Protein AF-A0ABD3VD30-F1 (afdb_monomer_lite)

Radius of gyration: 15.59 Å; chains: 1; bounding box: 48×24×44 Å

Sequence (113 aa):
MYYEAFEANGDSIFAIALKYAATKYAVHLLVRACVKWLDDLVTVENVCDIFQQAQALDETDLSSKCLDFITQNGRLVLQQLSFENLSSYCVELIIKQNELCAKEEEVYEAVKG

Structure (mmCIF, N/CA/C/O backbone):
data_AF-A0ABD3VD30-F1
#
_entry.id   AF-A0ABD3VD30-F1
#
loop_
_atom_site.group_PDB
_atom_site.id
_atom_site.type_symbol
_atom_site.label_atom_id
_atom_site.label_alt_id
_atom_site.label_comp_id
_atom_site.label_asym_id
_atom_site.label_entity_id
_atom_site.label_seq_id
_atom_site.pdbx_PDB_ins_code
_atom_site.Cartn_x
_atom_site.Cartn_y
_atom_site.Cartn_z
_atom_site.occupancy
_atom_site.B_iso_or_equiv
_atom_site.auth_seq_id
_atom_site.auth_comp_id
_atom_site.auth_asym_id
_atom_site.auth_atom_id
_atom_site.pdbx_PDB_model_num
ATOM 1 N N . MET A 1 1 ? 32.378 -1.785 -17.144 1.00 35.84 1 MET A N 1
ATOM 2 C CA . MET A 1 1 ? 32.665 -1.510 -15.718 1.00 35.84 1 MET A CA 1
ATOM 3 C C . MET A 1 1 ? 31.838 -2.498 -14.917 1.00 35.84 1 MET A C 1
ATOM 5 O O . MET A 1 1 ? 30.787 -2.885 -15.415 1.00 35.84 1 MET A O 1
ATOM 9 N N . TYR A 1 2 ? 32.359 -3.008 -13.802 1.00 38.03 2 TYR A N 1
ATOM 10 C CA . TYR A 1 2 ? 31.701 -4.079 -13.046 1.00 38.03 2 TYR A CA 1
ATOM 11 C C . TYR A 1 2 ? 30.368 -3.594 -12.465 1.00 38.03 2 TYR A C 1
ATOM 13 O O . TYR A 1 2 ? 30.296 -2.481 -11.956 1.00 38.03 2 TYR A O 1
ATOM 21 N N . TYR A 1 3 ? 29.340 -4.438 -12.535 1.00 51.59 3 TYR A N 1
ATOM 22 C CA . TYR A 1 3 ? 28.143 -4.271 -11.717 1.00 51.59 3 TYR A CA 1
ATOM 23 C C . TYR A 1 3 ? 28.515 -4.704 -10.299 1.00 51.59 3 TYR A C 1
ATOM 25 O O . TYR A 1 3 ? 28.842 -5.874 -10.090 1.00 51.59 3 TYR A O 1
ATOM 33 N N . GLU A 1 4 ? 28.537 -3.766 -9.356 1.00 49.31 4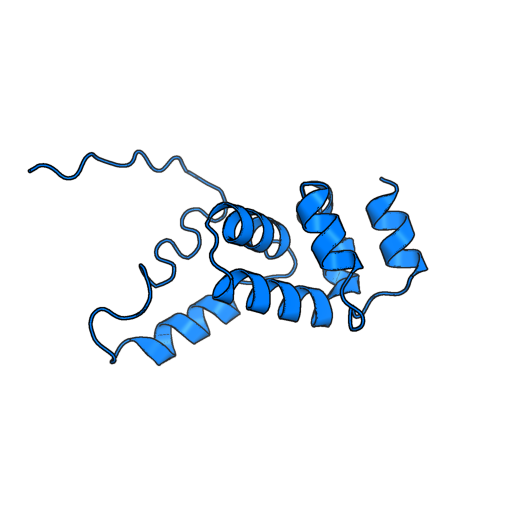 GLU A N 1
ATOM 34 C CA . GLU A 1 4 ? 28.765 -4.091 -7.948 1.00 49.31 4 GLU A CA 1
ATOM 35 C C . GLU A 1 4 ? 27.625 -4.976 -7.435 1.00 49.31 4 GLU A C 1
ATOM 37 O O . GLU A 1 4 ? 26.448 -4.741 -7.719 1.00 49.31 4 GLU A O 1
ATOM 42 N N . ALA A 1 5 ? 27.997 -6.051 -6.740 1.00 46.31 5 ALA A N 1
ATOM 43 C CA . ALA A 1 5 ? 27.051 -7.040 -6.256 1.00 46.31 5 ALA A CA 1
ATOM 44 C C . ALA A 1 5 ? 26.222 -6.434 -5.121 1.00 46.31 5 ALA A C 1
ATOM 46 O O . ALA A 1 5 ? 26.738 -6.169 -4.038 1.00 46.31 5 ALA A O 1
ATOM 47 N N . PHE A 1 6 ? 24.933 -6.225 -5.374 1.00 46.75 6 PHE A N 1
ATOM 48 C CA . PHE A 1 6 ? 23.989 -5.822 -4.343 1.00 46.75 6 PHE A CA 1
ATOM 49 C C . PHE A 1 6 ? 23.750 -7.020 -3.413 1.00 46.75 6 PHE A C 1
ATOM 51 O O . PHE A 1 6 ? 23.102 -7.992 -3.810 1.00 46.75 6 PHE A O 1
ATOM 58 N N . GLU A 1 7 ? 24.314 -6.980 -2.203 1.00 40.06 7 GLU A N 1
ATOM 59 C CA . GLU A 1 7 ? 24.129 -8.017 -1.182 1.00 40.06 7 GLU A CA 1
ATOM 60 C C . GLU A 1 7 ? 22.679 -8.000 -0.676 1.00 40.06 7 GLU A C 1
ATOM 62 O O . GLU A 1 7 ? 22.317 -7.309 0.275 1.00 40.06 7 GLU A O 1
ATOM 67 N N . ALA A 1 8 ? 21.821 -8.754 -1.362 1.00 47.00 8 ALA A N 1
ATOM 68 C CA . ALA A 1 8 ? 20.419 -8.898 -1.012 1.00 47.00 8 ALA A CA 1
ATOM 69 C C . ALA A 1 8 ? 20.284 -9.760 0.258 1.00 47.00 8 ALA A C 1
ATOM 71 O O . ALA A 1 8 ? 20.584 -10.956 0.251 1.00 47.00 8 ALA A O 1
ATOM 72 N N . ASN A 1 9 ? 19.824 -9.151 1.351 1.00 42.59 9 ASN A N 1
ATOM 73 C CA . ASN A 1 9 ? 19.783 -9.779 2.670 1.00 42.59 9 ASN A CA 1
ATOM 74 C C . ASN A 1 9 ? 18.432 -10.464 2.983 1.00 42.59 9 ASN A C 1
ATOM 76 O O . ASN A 1 9 ? 17.576 -9.867 3.624 1.00 42.59 9 ASN A O 1
ATOM 80 N N . GLY A 1 10 ? 18.268 -11.718 2.545 1.00 51.66 10 GLY A N 1
ATOM 81 C CA . GLY A 1 10 ? 17.290 -12.703 3.054 1.00 51.66 10 GLY A CA 1
ATOM 82 C C . GLY A 1 10 ? 15.782 -12.463 2.849 1.00 51.66 10 GLY A C 1
ATOM 83 O O . GLY A 1 10 ? 15.154 -13.211 2.109 1.00 51.66 10 GLY A O 1
ATOM 84 N N . ASP A 1 11 ? 15.213 -11.488 3.561 1.00 54.59 11 ASP A N 1
ATOM 85 C CA . ASP A 1 11 ? 13.780 -11.164 3.697 1.00 54.59 11 ASP A CA 1
ATOM 86 C C . ASP A 1 11 ? 13.679 -9.675 4.112 1.00 54.59 11 ASP A C 1
ATOM 88 O O . ASP A 1 11 ? 14.524 -9.191 4.858 1.00 54.59 11 ASP A O 1
ATOM 92 N N . SER A 1 12 ? 12.760 -8.835 3.626 1.00 56.00 12 SER A N 1
ATOM 93 C CA . SER A 1 12 ? 11.304 -9.025 3.564 1.00 56.00 12 SER A CA 1
ATOM 94 C C . SER A 1 12 ? 10.694 -8.278 2.372 1.00 56.00 12 SER A C 1
ATOM 96 O O . SER A 1 12 ? 11.164 -7.199 2.016 1.00 56.00 12 SER A O 1
ATOM 98 N N . ILE A 1 13 ? 9.645 -8.838 1.748 1.00 48.28 13 ILE A N 1
ATOM 99 C CA . ILE A 1 13 ? 9.222 -8.475 0.376 1.00 48.28 13 ILE A CA 1
ATOM 100 C C . ILE A 1 13 ? 10.459 -8.497 -0.537 1.00 48.28 13 ILE A C 1
ATOM 102 O O . ILE A 1 13 ? 10.856 -7.466 -1.070 1.00 48.28 13 ILE A O 1
ATOM 106 N N . PHE A 1 14 ? 11.135 -9.651 -0.610 1.00 51.16 14 PHE A N 1
ATOM 107 C CA . PHE A 1 14 ? 12.606 -9.769 -0.687 1.00 51.16 14 P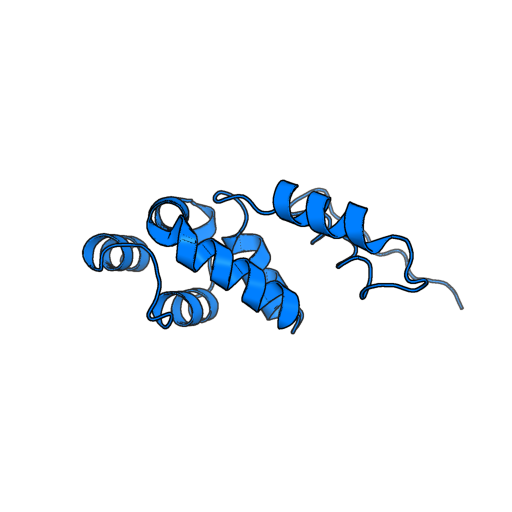HE A CA 1
ATOM 108 C C . PHE A 1 14 ? 13.299 -9.400 -2.028 1.00 51.16 14 PHE A C 1
ATOM 110 O O . PHE A 1 14 ? 14.187 -10.051 -2.575 1.00 51.16 14 PHE A O 1
ATOM 117 N N . ALA A 1 15 ? 12.755 -8.388 -2.660 1.00 47.97 15 ALA A N 1
ATOM 118 C CA . ALA A 1 15 ? 12.410 -8.390 -4.055 1.00 47.97 15 ALA A CA 1
ATOM 119 C C . ALA A 1 15 ? 11.085 -7.629 -4.103 1.00 47.97 15 ALA A C 1
ATOM 121 O O . ALA A 1 15 ? 10.025 -8.254 -4.156 1.00 47.97 15 ALA A O 1
ATOM 122 N N . ILE A 1 16 ? 11.110 -6.294 -4.074 1.00 50.41 16 ILE A N 1
ATOM 123 C CA . ILE A 1 16 ? 9.872 -5.494 -4.081 1.00 50.41 16 ILE A CA 1
ATOM 124 C C . ILE A 1 16 ? 9.332 -5.517 -5.510 1.00 50.41 16 ILE A C 1
ATOM 126 O O . ILE A 1 16 ? 9.779 -4.803 -6.407 1.00 50.41 16 ILE A O 1
ATOM 130 N N . ALA A 1 17 ? 8.596 -6.602 -5.749 1.00 49.66 17 ALA A N 1
ATOM 131 C CA . ALA A 1 17 ? 8.595 -7.439 -6.952 1.00 49.66 17 ALA A CA 1
ATOM 132 C C . ALA A 1 17 ? 9.978 -7.841 -7.565 1.00 49.66 17 ALA A C 1
ATOM 134 O O . ALA A 1 17 ? 10.002 -8.761 -8.386 1.00 49.66 17 ALA A O 1
ATOM 135 N N . LEU A 1 18 ? 11.099 -7.237 -7.134 1.00 48.44 18 LEU A N 1
ATOM 136 C CA . LEU A 1 18 ? 12.547 -7.397 -7.418 1.00 48.44 18 LEU A CA 1
ATOM 137 C C . LEU A 1 18 ? 13.274 -6.153 -7.979 1.00 48.44 18 LEU A C 1
ATOM 139 O O . LEU A 1 18 ? 14.072 -5.575 -7.259 1.00 48.44 18 LEU A O 1
ATOM 143 N N . LYS A 1 19 ? 13.140 -5.675 -9.216 1.00 44.16 19 LYS A N 1
ATOM 144 C CA . LYS A 1 19 ? 12.184 -5.970 -10.284 1.00 44.16 19 LYS A CA 1
ATOM 145 C C . LYS A 1 19 ? 10.755 -5.446 -10.031 1.00 44.16 19 LYS A C 1
ATOM 147 O O . LYS A 1 19 ? 9.818 -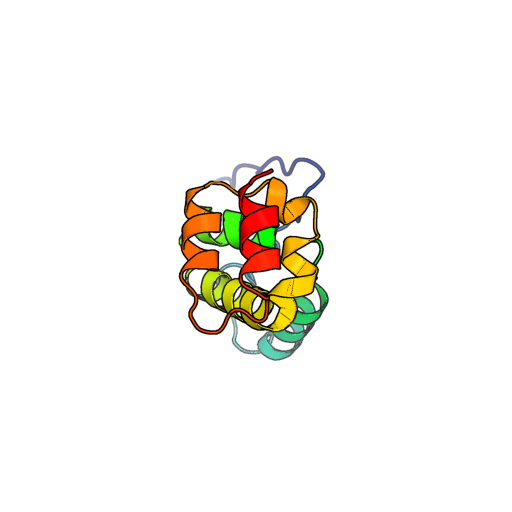6.241 -10.063 1.00 44.16 19 LYS A O 1
ATOM 152 N N . TYR A 1 20 ? 10.547 -4.118 -10.006 1.00 44.78 20 TYR A N 1
ATOM 153 C CA . TYR A 1 20 ? 9.246 -3.506 -10.379 1.00 44.78 20 TYR A CA 1
ATOM 154 C C . TYR A 1 20 ? 8.929 -3.766 -11.876 1.00 44.78 20 TYR A C 1
ATOM 156 O O . TYR A 1 20 ? 9.051 -2.906 -12.745 1.00 44.78 20 TYR A O 1
ATOM 164 N N . ALA A 1 21 ? 8.776 -5.048 -12.220 1.00 46.28 21 ALA A N 1
ATOM 165 C CA . ALA A 1 21 ? 9.168 -5.636 -13.509 1.00 46.28 21 ALA A CA 1
ATOM 166 C C . ALA A 1 21 ? 10.616 -5.310 -13.986 1.00 46.28 21 ALA A C 1
ATOM 168 O O . ALA A 1 21 ? 10.978 -5.698 -15.091 1.00 46.28 21 ALA A O 1
ATOM 169 N N . ALA A 1 22 ? 11.438 -4.681 -13.131 1.00 45.69 22 ALA A N 1
ATOM 170 C CA . ALA A 1 22 ? 12.704 -4.002 -13.427 1.00 45.69 22 ALA A CA 1
ATOM 171 C C . ALA A 1 22 ? 12.449 -2.839 -14.387 1.00 45.69 22 ALA A C 1
ATOM 173 O O . ALA A 1 22 ? 12.716 -2.935 -15.581 1.00 45.69 22 ALA A O 1
ATOM 174 N N . THR A 1 23 ? 11.833 -1.785 -13.840 1.00 53.28 23 THR A N 1
ATOM 175 C CA . THR A 1 23 ? 11.464 -0.558 -14.561 1.00 53.28 23 THR A CA 1
ATOM 176 C C . THR A 1 23 ? 10.733 -0.879 -15.868 1.00 53.28 23 THR A C 1
ATOM 178 O O . THR A 1 23 ? 11.107 -0.422 -16.942 1.00 53.28 23 THR A O 1
ATOM 181 N N . LYS A 1 24 ? 9.692 -1.724 -15.748 1.00 51.03 24 LYS A N 1
ATOM 182 C CA . LYS A 1 24 ? 8.637 -1.962 -16.751 1.00 51.03 24 LYS A CA 1
ATOM 183 C C . LYS A 1 24 ? 9.100 -1.965 -18.229 1.00 51.03 24 LYS A C 1
ATOM 185 O O . LYS A 1 24 ? 8.999 -0.969 -18.937 1.00 51.03 24 LYS A O 1
ATOM 190 N N . TYR A 1 25 ? 9.378 -3.170 -18.736 1.00 50.12 25 TYR A N 1
ATOM 191 C CA . TYR A 1 25 ? 9.338 -3.529 -20.169 1.00 50.12 25 TYR A CA 1
ATOM 192 C C . TYR A 1 25 ? 10.531 -3.100 -21.052 1.00 50.12 25 TYR A C 1
ATOM 194 O O . TYR A 1 25 ? 10.394 -2.286 -21.960 1.00 50.12 25 TYR A O 1
ATOM 202 N N . ALA A 1 26 ? 11.667 -3.800 -20.943 1.00 50.22 26 ALA A N 1
ATOM 203 C CA . ALA A 1 26 ? 12.709 -3.736 -21.980 1.00 50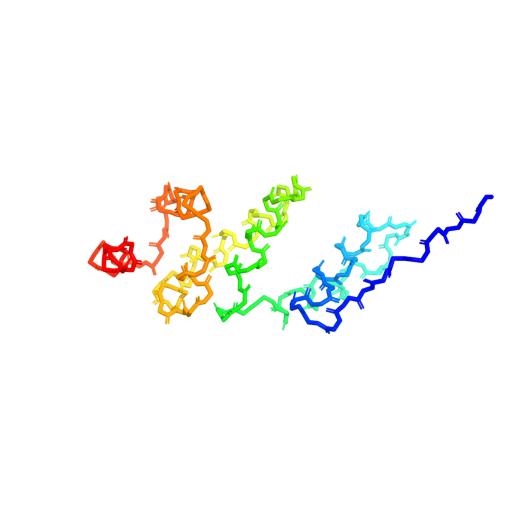.22 26 ALA A CA 1
ATOM 204 C C . ALA A 1 26 ? 12.248 -4.284 -23.360 1.00 50.22 26 ALA A C 1
ATOM 206 O O . ALA A 1 26 ? 12.791 -3.889 -24.388 1.00 50.22 26 ALA A O 1
ATOM 207 N N . VAL A 1 27 ? 11.240 -5.175 -23.397 1.00 49.59 27 VAL A N 1
ATOM 208 C CA . VAL A 1 27 ? 10.502 -5.602 -24.609 1.00 49.59 27 VAL A CA 1
ATOM 209 C C . VAL A 1 27 ? 9.042 -5.917 -24.230 1.00 49.59 27 VAL A C 1
ATOM 211 O O . VAL A 1 27 ? 8.789 -6.660 -23.281 1.00 49.59 27 VAL A O 1
ATOM 214 N N . HIS A 1 28 ? 8.065 -5.393 -24.978 1.00 45.25 28 HIS A N 1
ATOM 215 C CA . HIS A 1 28 ? 6.630 -5.339 -24.620 1.00 45.25 28 HIS A CA 1
ATOM 216 C C . HIS A 1 28 ? 5.836 -6.673 -24.536 1.00 45.25 28 HIS A C 1
ATOM 218 O O . HIS A 1 28 ? 4.609 -6.643 -24.455 1.00 45.25 28 HIS A O 1
ATOM 224 N N . LEU A 1 29 ? 6.470 -7.851 -24.526 1.00 51.56 29 LEU A N 1
ATOM 225 C CA . LEU A 1 29 ? 5.756 -9.145 -24.551 1.00 51.56 29 LEU A CA 1
ATOM 226 C C . LEU A 1 29 ? 5.465 -9.770 -23.170 1.00 51.56 29 LEU A C 1
ATOM 228 O O . LEU A 1 29 ? 4.578 -10.614 -23.069 1.00 51.56 29 LEU A O 1
ATOM 232 N N . LEU A 1 30 ? 6.143 -9.352 -22.092 1.00 48.28 30 LEU A N 1
ATOM 233 C CA . LEU A 1 30 ? 6.003 -9.984 -20.762 1.00 48.28 30 LEU A CA 1
ATOM 234 C C . LEU A 1 30 ? 4.833 -9.458 -19.897 1.00 48.28 30 LEU A C 1
ATOM 236 O O . LEU A 1 30 ? 4.604 -9.950 -18.792 1.00 48.28 30 LEU A O 1
ATOM 240 N N . VAL A 1 31 ? 4.085 -8.463 -20.389 1.00 51.00 31 VAL A N 1
ATOM 241 C CA . VAL A 1 31 ? 3.160 -7.622 -19.600 1.00 51.00 31 VAL A CA 1
ATOM 242 C C . VAL A 1 31 ? 2.113 -8.429 -18.815 1.00 51.00 31 VAL A C 1
ATOM 244 O O . VAL A 1 31 ? 1.968 -8.243 -17.608 1.00 51.00 31 VAL A O 1
ATOM 247 N N . ARG A 1 32 ? 1.391 -9.350 -19.473 1.00 53.41 32 ARG A N 1
ATOM 248 C CA . ARG A 1 32 ? 0.266 -10.084 -18.850 1.00 53.41 32 ARG A CA 1
ATOM 249 C C . ARG A 1 32 ? 0.687 -11.056 -17.748 1.00 53.41 32 ARG A C 1
ATOM 251 O O . ARG A 1 32 ? -0.114 -11.302 -16.853 1.00 53.41 32 ARG A O 1
ATOM 258 N N . ALA A 1 33 ? 1.899 -11.607 -17.809 1.00 51.53 33 ALA A N 1
ATOM 259 C CA . ALA A 1 33 ? 2.389 -12.522 -16.779 1.00 51.53 33 ALA A CA 1
ATOM 260 C C . ALA A 1 33 ? 2.748 -11.758 -15.495 1.00 51.53 33 ALA A C 1
ATOM 262 O O . ALA A 1 33 ? 2.329 -12.147 -14.409 1.00 51.53 33 ALA A O 1
ATOM 263 N N . CYS A 1 34 ? 3.454 -10.630 -15.629 1.00 52.56 34 CYS A N 1
ATOM 264 C CA . CYS A 1 34 ? 3.903 -9.838 -14.485 1.00 52.56 34 CYS A CA 1
ATOM 265 C C . CYS A 1 34 ? 2.771 -9.102 -13.758 1.00 52.56 34 CYS A C 1
ATOM 267 O O . CYS A 1 34 ? 2.859 -8.967 -12.546 1.00 52.56 34 CYS A O 1
ATOM 269 N N . VAL A 1 35 ? 1.721 -8.641 -14.454 1.00 52.69 35 VAL A N 1
ATOM 270 C CA . VAL A 1 35 ? 0.562 -8.008 -13.788 1.00 52.69 35 VAL A CA 1
ATOM 271 C C . VAL A 1 35 ? -0.165 -9.014 -12.900 1.00 52.69 35 VAL A C 1
ATOM 273 O O . VAL A 1 35 ? -0.416 -8.718 -11.740 1.00 52.69 35 VAL A O 1
ATOM 276 N N . LYS A 1 36 ? -0.418 -10.224 -13.413 1.00 57.22 36 LYS A N 1
ATOM 277 C CA . LYS A 1 36 ? -1.092 -11.275 -12.645 1.00 57.22 36 LYS A CA 1
ATOM 278 C C . LYS A 1 36 ? -0.266 -11.720 -11.435 1.00 57.22 36 LYS A C 1
ATOM 280 O O . LYS A 1 36 ? -0.797 -11.857 -10.348 1.00 57.22 36 LYS A O 1
ATOM 285 N N . TRP A 1 37 ? 1.050 -11.841 -11.615 1.00 56.34 37 TRP A N 1
ATOM 286 C CA . TRP A 1 37 ? 1.983 -12.145 -10.527 1.00 56.34 37 TRP A CA 1
ATOM 287 C C . TRP A 1 37 ? 2.103 -11.018 -9.485 1.00 56.34 37 TRP A C 1
ATOM 289 O O . TRP A 1 37 ? 2.562 -11.277 -8.384 1.00 56.34 37 TRP A O 1
ATOM 299 N N . LEU A 1 38 ? 1.718 -9.780 -9.822 1.00 56.09 38 LEU A N 1
ATOM 300 C CA . LEU A 1 38 ? 1.639 -8.651 -8.887 1.00 56.09 38 LEU A CA 1
ATOM 301 C C . LEU A 1 38 ? 0.322 -8.664 -8.098 1.00 56.09 38 LEU A C 1
ATOM 303 O O . LEU A 1 38 ? 0.375 -8.460 -6.890 1.00 56.09 38 LEU A O 1
ATOM 307 N N . ASP A 1 39 ? -0.813 -8.969 -8.740 1.00 61.00 39 ASP A N 1
ATOM 308 C CA . ASP A 1 39 ? -2.082 -9.242 -8.036 1.00 61.00 39 ASP A CA 1
ATOM 309 C C . ASP A 1 39 ? -1.933 -10.435 -7.073 1.00 61.00 39 ASP A C 1
ATOM 311 O O . ASP A 1 39 ? -2.389 -10.369 -5.939 1.00 61.00 39 ASP A O 1
ATOM 315 N N . ASP A 1 40 ? -1.237 -11.498 -7.495 1.00 65.12 40 ASP A N 1
ATOM 316 C CA . ASP A 1 40 ? -0.963 -12.675 -6.658 1.00 65.12 40 ASP A CA 1
ATOM 317 C C . ASP A 1 40 ? 0.086 -12.397 -5.544 1.00 65.12 40 ASP A C 1
ATOM 319 O O . ASP A 1 40 ? 0.225 -13.212 -4.631 1.00 65.12 40 ASP A O 1
ATOM 323 N N . LEU A 1 41 ? 0.841 -11.283 -5.604 1.00 69.75 41 LEU A N 1
ATOM 324 C CA . LEU A 1 41 ? 1.822 -10.896 -4.572 1.00 69.75 41 LEU A CA 1
ATOM 325 C C . LEU A 1 41 ? 1.266 -9.914 -3.538 1.00 69.75 41 LEU A C 1
ATOM 327 O O . LEU A 1 41 ? 1.683 -9.974 -2.381 1.00 69.75 41 LEU A O 1
ATOM 331 N N . VAL A 1 42 ? 0.404 -8.980 -3.949 1.00 76.19 42 VAL A N 1
ATOM 332 C CA . VAL A 1 42 ? -0.162 -7.963 -3.054 1.00 76.19 42 VAL A CA 1
ATOM 333 C C . VAL A 1 42 ? -1.282 -8.599 -2.238 1.00 76.19 42 VAL A C 1
ATOM 335 O O . VAL A 1 42 ? -2.346 -8.937 -2.747 1.00 76.19 42 VAL A O 1
ATOM 338 N N . THR A 1 43 ? -1.034 -8.756 -0.943 1.00 82.75 43 THR A N 1
ATOM 339 C CA . THR A 1 43 ? -1.977 -9.328 0.020 1.00 82.75 43 THR A CA 1
ATOM 340 C C . THR A 1 43 ? -2.220 -8.337 1.148 1.00 82.75 43 THR A C 1
ATOM 342 O O . THR A 1 43 ? -1.414 -7.436 1.376 1.00 82.75 43 THR A O 1
ATOM 345 N N . VAL A 1 44 ? -3.313 -8.506 1.898 1.00 83.75 44 VAL A N 1
ATOM 346 C CA . VAL A 1 44 ? -3.600 -7.636 3.053 1.00 83.75 44 VAL A CA 1
ATOM 347 C C . VAL A 1 44 ? -2.449 -7.618 4.064 1.00 83.75 44 VAL A C 1
ATOM 349 O O . VAL A 1 44 ? -2.168 -6.567 4.624 1.00 83.75 44 VAL A O 1
ATOM 352 N N . GLU A 1 45 ? -1.742 -8.740 4.224 1.00 83.88 45 GLU A N 1
ATOM 353 C CA . GLU A 1 45 ? -0.632 -8.908 5.169 1.00 83.88 45 GLU A CA 1
ATOM 354 C C . GLU A 1 45 ? 0.624 -8.121 4.767 1.00 83.88 45 GLU A C 1
ATOM 356 O O . GLU A 1 45 ? 1.361 -7.688 5.647 1.00 83.88 45 GLU A O 1
ATOM 361 N N . ASN A 1 46 ? 0.874 -7.899 3.469 1.00 82.50 46 ASN A N 1
ATOM 362 C CA . ASN A 1 46 ? 2.121 -7.290 2.978 1.00 82.50 46 ASN A CA 1
ATOM 363 C C . ASN A 1 46 ? 1.948 -5.942 2.253 1.00 82.50 46 ASN A C 1
ATOM 365 O O . ASN A 1 46 ? 2.938 -5.248 2.016 1.00 82.50 46 ASN A O 1
ATOM 369 N N . VAL A 1 47 ? 0.720 -5.537 1.907 1.00 86.75 47 VAL A N 1
ATOM 370 C CA . VAL A 1 47 ? 0.472 -4.328 1.102 1.00 86.75 47 VAL A CA 1
ATOM 371 C C . VAL A 1 47 ? 0.971 -3.044 1.770 1.00 86.75 47 VAL A C 1
ATOM 373 O O . VAL A 1 47 ? 1.449 -2.153 1.071 1.00 86.75 47 VAL A O 1
ATOM 376 N N . CYS A 1 48 ? 0.929 -2.956 3.102 1.00 87.62 48 CYS A N 1
ATOM 377 C CA . CYS A 1 48 ? 1.464 -1.821 3.858 1.00 87.62 48 CYS A CA 1
ATOM 378 C C . CYS A 1 48 ? 2.982 -1.688 3.684 1.00 87.62 48 CYS A C 1
ATOM 380 O O . CYS A 1 48 ? 3.476 -0.626 3.299 1.00 87.62 48 CYS A O 1
ATOM 382 N N . ASP A 1 49 ? 3.715 -2.784 3.877 1.00 84.44 49 ASP A N 1
ATOM 383 C CA . ASP A 1 49 ? 5.167 -2.815 3.713 1.00 84.44 49 ASP A CA 1
ATOM 384 C C . ASP A 1 49 ? 5.572 -2.528 2.249 1.00 84.44 49 ASP A C 1
ATOM 386 O O . ASP A 1 49 ? 6.577 -1.855 1.999 1.00 84.44 49 ASP A O 1
ATOM 390 N N . ILE A 1 50 ? 4.772 -2.978 1.266 1.00 80.75 50 ILE A N 1
ATOM 391 C CA . ILE A 1 50 ? 4.981 -2.671 -0.161 1.00 80.75 50 ILE A CA 1
ATOM 392 C C . ILE A 1 50 ? 4.715 -1.185 -0.433 1.00 80.75 50 ILE A C 1
ATOM 394 O O . ILE A 1 50 ? 5.508 -0.544 -1.120 1.00 80.75 50 ILE A O 1
ATOM 398 N N . PHE A 1 51 ? 3.632 -0.619 0.105 1.00 86.44 51 PHE A N 1
ATOM 399 C CA . PHE A 1 51 ? 3.268 0.790 -0.066 1.00 86.44 51 PHE A CA 1
ATOM 400 C C . PHE A 1 51 ? 4.335 1.729 0.507 1.00 86.44 51 PHE A C 1
ATOM 402 O O . PHE A 1 51 ? 4.761 2.664 -0.174 1.00 86.44 51 PHE A O 1
ATOM 409 N N . GLN A 1 52 ? 4.813 1.441 1.721 1.00 85.31 52 GLN A N 1
ATOM 410 C CA . GLN A 1 52 ? 5.884 2.192 2.373 1.00 85.31 52 GLN A CA 1
ATOM 411 C C . GLN A 1 52 ? 7.163 2.207 1.534 1.00 85.31 52 GLN A C 1
ATOM 413 O O . GLN A 1 52 ? 7.790 3.253 1.362 1.00 85.31 52 GLN A O 1
ATOM 418 N N . GLN A 1 53 ? 7.539 1.063 0.965 1.00 78.38 53 GLN A N 1
ATOM 419 C CA . GLN A 1 53 ? 8.750 0.986 0.155 1.00 78.38 53 GLN A CA 1
ATOM 420 C C . GLN A 1 53 ? 8.551 1.522 -1.271 1.00 78.38 53 GLN A C 1
ATOM 422 O O . GLN A 1 53 ? 9.491 2.063 -1.840 1.00 78.38 53 GLN A O 1
ATOM 427 N N . ALA A 1 54 ? 7.334 1.493 -1.823 1.00 80.31 54 ALA A N 1
ATOM 428 C CA . ALA A 1 54 ? 7.000 2.207 -3.057 1.00 80.31 54 ALA A CA 1
ATOM 429 C C . ALA A 1 54 ? 7.123 3.733 -2.891 1.00 80.31 54 ALA A C 1
ATOM 431 O O . ALA A 1 54 ? 7.644 4.399 -3.782 1.00 80.31 54 ALA A O 1
ATOM 432 N N . GLN A 1 55 ? 6.704 4.275 -1.739 1.00 84.25 55 GLN A N 1
ATOM 433 C CA . GLN A 1 55 ? 6.927 5.680 -1.372 1.00 84.25 55 GLN A CA 1
ATOM 434 C C . GLN A 1 55 ? 8.421 5.995 -1.198 1.00 84.25 55 GLN A C 1
ATOM 436 O O . GLN A 1 55 ? 8.891 6.996 -1.723 1.00 84.25 55 GLN A O 1
ATOM 441 N N . ALA A 1 56 ? 9.196 5.119 -0.548 1.00 79.94 56 ALA A N 1
ATOM 442 C CA . ALA A 1 56 ? 10.647 5.294 -0.398 1.00 79.94 56 ALA A CA 1
ATOM 443 C C . ALA A 1 56 ? 11.448 5.199 -1.720 1.00 79.94 56 ALA A C 1
ATOM 445 O O . ALA A 1 56 ? 12.627 5.550 -1.743 1.00 79.94 56 ALA A O 1
ATOM 446 N N . LEU A 1 57 ? 10.825 4.716 -2.801 1.00 70.88 57 LEU A N 1
ATOM 447 C CA . LEU A 1 57 ? 11.408 4.569 -4.141 1.00 70.88 57 LEU A CA 1
ATOM 448 C C . LEU A 1 57 ? 10.853 5.580 -5.169 1.00 70.88 57 LEU A C 1
ATOM 450 O O . LEU A 1 57 ? 11.176 5.461 -6.348 1.00 70.88 57 LEU A O 1
ATOM 454 N N . ASP A 1 58 ? 10.003 6.531 -4.754 1.00 75.19 58 ASP A N 1
ATOM 455 C CA . ASP A 1 58 ? 9.277 7.477 -5.628 1.00 75.19 58 ASP A CA 1
ATOM 456 C C . ASP A 1 58 ? 8.409 6.809 -6.737 1.00 75.19 58 ASP A C 1
ATOM 458 O O . ASP A 1 58 ? 7.994 7.441 -7.715 1.00 75.19 58 ASP A O 1
ATOM 462 N N . GLU A 1 59 ? 8.057 5.525 -6.585 1.00 72.00 59 GLU A N 1
ATOM 463 C CA . GLU A 1 59 ? 7.288 4.736 -7.564 1.00 72.00 59 GLU A CA 1
ATOM 464 C C . GLU A 1 59 ? 5.771 4.974 -7.425 1.00 72.00 59 GLU A C 1
ATOM 466 O O . GLU A 1 59 ? 5.002 4.137 -6.938 1.00 72.00 59 GLU A O 1
ATOM 471 N N . THR A 1 60 ? 5.329 6.150 -7.879 1.00 77.94 60 THR A N 1
ATOM 472 C CA . THR A 1 60 ? 3.923 6.616 -7.838 1.00 77.94 60 THR A CA 1
ATOM 473 C C . THR A 1 60 ? 2.902 5.615 -8.399 1.00 77.94 60 THR A C 1
ATOM 475 O O . THR A 1 60 ? 1.837 5.427 -7.816 1.00 77.94 60 THR A O 1
ATOM 478 N N . ASP A 1 61 ? 3.239 4.919 -9.483 1.00 75.88 61 ASP A N 1
ATOM 479 C CA . ASP A 1 61 ? 2.421 3.891 -10.140 1.00 75.88 61 ASP A CA 1
ATOM 480 C C . ASP A 1 61 ? 2.142 2.679 -9.220 1.00 75.88 61 ASP A C 1
ATOM 482 O O . ASP A 1 61 ? 1.033 2.142 -9.184 1.00 75.88 61 ASP A O 1
ATOM 486 N N . LEU A 1 62 ? 3.156 2.229 -8.467 1.00 76.44 62 LEU A N 1
ATOM 487 C CA . LEU A 1 62 ? 3.018 1.143 -7.491 1.00 76.44 62 LEU A CA 1
ATOM 488 C C . LEU A 1 62 ? 2.325 1.637 -6.222 1.00 76.44 62 LEU A C 1
ATOM 490 O O . LEU A 1 62 ? 1.465 0.936 -5.689 1.00 76.44 62 LEU A O 1
ATOM 494 N N . SER A 1 63 ? 2.666 2.847 -5.772 1.00 83.19 63 SER A N 1
ATOM 495 C CA . SER A 1 63 ? 2.045 3.469 -4.606 1.00 83.19 63 SER A CA 1
ATOM 496 C C . SER A 1 63 ? 0.534 3.624 -4.803 1.00 83.19 63 SER A C 1
ATOM 498 O O . SER A 1 63 ? -0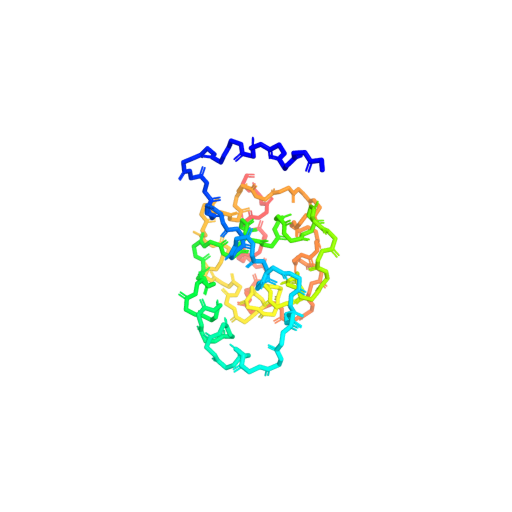.215 3.172 -3.943 1.00 83.19 63 SER A O 1
ATOM 500 N N . SER A 1 64 ? 0.077 4.120 -5.963 1.00 84.06 64 SER A N 1
ATOM 501 C CA . SER A 1 64 ? -1.353 4.221 -6.296 1.00 84.06 64 SER A CA 1
ATOM 502 C C . SER A 1 64 ? -2.049 2.861 -6.276 1.00 84.06 64 SER A C 1
ATOM 504 O O . SER A 1 64 ? -3.106 2.735 -5.677 1.00 84.06 64 SER A O 1
ATOM 506 N N . LYS A 1 65 ? -1.448 1.811 -6.852 1.00 82.69 65 LYS A N 1
ATOM 507 C CA . LYS A 1 65 ? -2.049 0.464 -6.841 1.00 82.69 65 LYS A CA 1
ATOM 508 C C . LYS A 1 65 ? -2.177 -0.135 -5.446 1.00 82.69 65 LYS A C 1
ATOM 510 O O . LYS A 1 65 ? -3.189 -0.756 -5.134 1.00 82.69 65 LYS A O 1
ATOM 515 N N . CYS A 1 66 ? -1.148 0.023 -4.616 1.00 86.69 66 CYS A N 1
ATOM 516 C CA . CYS A 1 66 ? -1.210 -0.437 -3.232 1.00 86.69 66 CYS A CA 1
ATOM 517 C C . CYS A 1 66 ? -2.264 0.368 -2.465 1.00 86.69 66 CYS A C 1
ATOM 519 O O . CYS A 1 66 ? -3.039 -0.212 -1.716 1.00 86.69 66 CYS A O 1
ATOM 521 N N . LEU A 1 67 ? -2.357 1.675 -2.716 1.00 87.81 67 LEU A N 1
ATOM 522 C CA . LEU A 1 67 ? -3.359 2.557 -2.131 1.00 87.81 67 LEU A CA 1
ATOM 523 C C . LEU A 1 67 ? -4.787 2.193 -2.561 1.00 87.81 67 LEU A C 1
ATOM 525 O O . LEU A 1 67 ? -5.663 2.168 -1.706 1.00 87.81 67 LEU A O 1
ATOM 529 N N . ASP A 1 68 ? -5.021 1.819 -3.822 1.00 87.81 68 ASP A N 1
ATOM 530 C CA . ASP A 1 68 ? -6.314 1.313 -4.309 1.00 87.81 68 ASP A CA 1
ATOM 531 C C . ASP A 1 68 ? -6.689 -0.014 -3.624 1.00 87.81 68 ASP A C 1
ATOM 533 O O . ASP A 1 68 ? -7.834 -0.215 -3.214 1.00 87.81 68 ASP A O 1
ATOM 537 N N . PHE A 1 69 ? -5.720 -0.921 -3.451 1.00 87.44 69 PHE A N 1
ATOM 538 C CA . PHE A 1 69 ? -5.926 -2.195 -2.757 1.00 87.44 69 PHE A CA 1
ATOM 539 C C . PHE A 1 69 ? -6.216 -1.993 -1.263 1.00 87.44 69 PHE A C 1
ATOM 541 O O . PHE A 1 69 ? -7.134 -2.619 -0.730 1.00 87.44 69 PHE A O 1
ATOM 548 N N . ILE A 1 70 ? -5.474 -1.100 -0.596 1.00 88.12 70 ILE A N 1
ATOM 549 C CA . ILE A 1 70 ? -5.713 -0.683 0.794 1.00 88.12 70 ILE A CA 1
ATOM 550 C C . ILE A 1 70 ? -7.089 -0.027 0.906 1.00 88.12 70 ILE A C 1
ATOM 552 O O . ILE A 1 70 ? -7.846 -0.358 1.806 1.00 88.12 70 ILE A O 1
ATOM 556 N N . THR A 1 71 ? -7.453 0.837 -0.038 1.00 88.06 71 THR A N 1
ATOM 557 C CA . THR A 1 71 ? -8.764 1.494 -0.098 1.00 88.06 71 THR A CA 1
ATOM 558 C C . THR A 1 71 ? -9.892 0.465 -0.167 1.00 88.06 71 THR A C 1
ATOM 560 O O . THR A 1 71 ? -10.822 0.533 0.630 1.00 88.06 71 THR A O 1
ATOM 563 N N . GLN A 1 72 ? -9.785 -0.551 -1.028 1.00 87.62 72 GLN A N 1
ATOM 564 C CA . GLN A 1 72 ? -10.798 -1.609 -1.166 1.00 87.62 72 GLN A CA 1
ATOM 565 C C . GLN A 1 72 ? -10.839 -2.593 0.016 1.00 87.62 72 GLN A C 1
ATOM 567 O O . GLN A 1 72 ? -11.906 -3.103 0.353 1.00 87.62 72 GLN A O 1
ATOM 572 N N . ASN A 1 73 ? -9.698 -2.861 0.660 1.00 86.75 73 ASN A N 1
ATOM 573 C CA . ASN A 1 73 ? -9.563 -3.855 1.732 1.00 86.75 73 ASN A CA 1
ATOM 574 C C . ASN A 1 73 ? -9.323 -3.226 3.116 1.00 86.75 73 ASN A C 1
ATOM 576 O O . ASN A 1 73 ? -8.871 -3.923 4.026 1.00 86.75 73 ASN A O 1
ATOM 580 N N . GLY A 1 74 ? -9.614 -1.930 3.288 1.00 84.81 74 GLY A N 1
ATOM 581 C CA . GLY A 1 74 ? -9.138 -1.112 4.412 1.00 84.81 74 GLY A CA 1
ATOM 582 C C . GLY A 1 74 ? -9.360 -1.760 5.770 1.00 84.81 74 GLY A C 1
ATOM 583 O O . GLY A 1 74 ? -8.420 -1.932 6.540 1.00 84.81 74 GLY A O 1
ATOM 584 N N . ARG A 1 75 ? -10.577 -2.246 6.015 1.00 85.88 75 ARG A N 1
ATOM 585 C CA . ARG A 1 75 ? -10.945 -2.975 7.234 1.00 85.88 75 ARG A CA 1
ATOM 586 C C . ARG A 1 75 ? -10.046 -4.175 7.573 1.00 85.88 75 ARG A C 1
ATOM 588 O O . ARG A 1 75 ? -9.819 -4.433 8.749 1.00 85.88 75 ARG A O 1
ATOM 595 N N . LEU A 1 76 ? -9.581 -4.930 6.576 1.00 87.19 76 LEU A N 1
ATOM 596 C CA . LEU A 1 76 ? -8.693 -6.082 6.781 1.00 87.19 76 LEU A CA 1
ATOM 597 C C . LEU A 1 76 ? -7.237 -5.648 6.954 1.00 87.19 76 LEU A C 1
ATOM 599 O O . LEU A 1 76 ? -6.523 -6.246 7.752 1.00 87.19 76 LEU A O 1
ATOM 603 N N . VAL A 1 77 ? -6.818 -4.614 6.221 1.00 87.69 77 VAL A N 1
ATOM 604 C CA . VAL A 1 77 ? -5.455 -4.065 6.247 1.00 87.69 77 VAL A CA 1
ATOM 605 C C . VAL A 1 77 ? -5.150 -3.376 7.580 1.00 87.69 77 VAL A C 1
ATOM 607 O O . VAL A 1 77 ? -4.097 -3.617 8.158 1.00 87.69 77 VAL A O 1
ATOM 610 N N . LEU A 1 78 ? -6.092 -2.597 8.121 1.00 85.88 78 LEU A N 1
ATOM 611 C CA . LEU A 1 78 ? -5.974 -1.925 9.427 1.00 85.88 78 LEU A CA 1
ATOM 612 C C . LEU A 1 78 ? -5.836 -2.894 10.616 1.00 85.88 78 LEU A C 1
ATOM 614 O O . LEU A 1 78 ? -5.526 -2.463 11.719 1.00 85.88 78 LEU A O 1
ATOM 618 N N . GLN A 1 79 ? -6.090 -4.190 10.407 1.00 84.81 79 GLN A N 1
ATOM 619 C CA . GLN A 1 79 ? -5.943 -5.247 11.414 1.00 84.81 79 GLN A CA 1
ATOM 620 C C . GLN A 1 79 ? -4.609 -6.006 11.292 1.00 84.81 79 GLN A C 1
ATOM 622 O O . GLN A 1 79 ? -4.401 -6.979 12.015 1.00 84.81 79 GLN A O 1
ATOM 627 N N . GLN A 1 80 ? -3.728 -5.618 10.361 1.00 87.31 80 GLN A N 1
ATOM 628 C CA . GLN A 1 80 ? -2.447 -6.289 10.132 1.00 87.31 80 GLN A CA 1
ATOM 629 C C . GLN A 1 80 ? -1.295 -5.589 10.846 1.00 87.31 80 GLN A C 1
ATOM 631 O O . GLN A 1 80 ? -1.175 -4.366 10.817 1.00 87.31 80 GLN A O 1
ATOM 636 N N . LEU A 1 81 ? -0.359 -6.388 11.361 1.00 82.38 81 LEU A N 1
ATOM 637 C CA . LEU A 1 81 ? 0.884 -5.905 11.976 1.00 82.38 81 LEU A CA 1
ATOM 638 C C . LEU A 1 81 ? 1.742 -5.059 11.014 1.00 82.38 81 LEU A C 1
ATOM 640 O O . LEU A 1 81 ? 2.525 -4.221 11.447 1.00 82.38 81 LEU A O 1
ATOM 644 N N . SER A 1 82 ? 1.610 -5.246 9.698 1.00 81.38 82 SER A N 1
ATOM 645 C CA . SER A 1 82 ? 2.292 -4.409 8.701 1.00 81.38 82 SER A CA 1
ATOM 646 C C . SER A 1 82 ? 1.717 -2.992 8.601 1.00 81.38 82 SER A C 1
ATOM 648 O O . SER A 1 82 ? 2.429 -2.092 8.168 1.00 81.38 82 SER A O 1
ATOM 650 N N . PHE A 1 83 ? 0.472 -2.752 9.039 1.00 84.69 83 PHE A N 1
ATOM 651 C CA . PHE A 1 83 ? -0.063 -1.395 9.201 1.00 84.69 83 PHE A CA 1
ATOM 652 C C . PHE A 1 83 ? 0.541 -0.694 10.428 1.00 84.69 83 PHE A C 1
ATOM 654 O O . PHE A 1 83 ? 0.943 0.461 10.325 1.00 84.69 83 PHE A O 1
ATOM 661 N N . GLU A 1 84 ? 0.690 -1.401 11.555 1.00 83.81 84 GLU A N 1
ATOM 662 C CA . GLU A 1 84 ? 1.343 -0.880 12.774 1.00 83.81 84 GLU A CA 1
ATOM 663 C C . GLU A 1 84 ? 2.815 -0.484 12.528 1.00 83.81 84 GLU A C 1
ATOM 665 O O . GLU A 1 84 ? 3.321 0.462 13.126 1.00 83.81 84 GLU A O 1
ATOM 670 N N . ASN A 1 85 ? 3.496 -1.169 11.601 1.00 84.19 85 ASN A N 1
ATOM 671 C CA . ASN A 1 85 ? 4.879 -0.878 11.200 1.00 84.19 85 ASN A CA 1
ATOM 672 C C . ASN A 1 85 ? 5.023 0.255 10.153 1.00 84.19 85 ASN A C 1
ATOM 674 O O . ASN A 1 85 ? 6.134 0.525 9.676 1.00 84.19 85 ASN A O 1
ATOM 678 N N . LEU A 1 86 ? 3.935 0.932 9.767 1.00 86.12 86 LEU A N 1
ATOM 679 C CA . LEU A 1 86 ? 3.997 2.067 8.844 1.00 86.12 86 LEU A CA 1
ATOM 680 C C . LEU A 1 86 ? 4.569 3.327 9.506 1.00 86.12 86 LEU A C 1
ATOM 682 O O . LEU A 1 86 ? 4.207 3.728 10.609 1.00 86.12 86 LEU A O 1
ATOM 686 N N . SER A 1 87 ? 5.395 4.043 8.750 1.00 85.69 87 SER A N 1
ATOM 687 C CA . SER A 1 87 ? 5.779 5.418 9.058 1.00 85.69 87 SER A CA 1
ATOM 688 C C . SER A 1 87 ? 4.563 6.347 9.058 1.00 85.69 87 SER A C 1
ATOM 690 O O . SER A 1 87 ? 3.656 6.223 8.232 1.00 85.69 87 SER A O 1
ATOM 692 N N . SER A 1 88 ? 4.578 7.351 9.939 1.00 85.25 88 SER A N 1
ATOM 693 C CA . SER A 1 88 ? 3.469 8.301 10.115 1.00 85.25 88 SER A CA 1
ATOM 694 C C . SER A 1 88 ? 3.066 9.018 8.818 1.00 85.25 88 SER A C 1
ATOM 696 O O . SER A 1 88 ? 1.892 9.311 8.624 1.00 85.25 88 SER A O 1
ATOM 698 N N . TYR A 1 89 ? 4.017 9.249 7.905 1.00 87.12 89 TYR A N 1
ATOM 699 C CA . TYR A 1 89 ? 3.756 9.788 6.566 1.00 87.12 89 TYR A CA 1
ATOM 700 C C . TYR A 1 89 ? 2.923 8.829 5.699 1.00 87.12 89 TYR A C 1
ATOM 702 O O . TYR A 1 89 ? 1.954 9.248 5.068 1.00 87.12 89 TYR A O 1
ATOM 710 N N . CYS A 1 90 ? 3.248 7.532 5.696 1.00 86.69 90 CYS A N 1
ATOM 711 C CA . CYS A 1 90 ? 2.484 6.535 4.947 1.00 86.69 90 CYS A CA 1
ATOM 712 C C . CYS A 1 90 ? 1.071 6.360 5.520 1.00 86.69 90 CYS A C 1
ATOM 714 O O . CYS A 1 90 ? 0.109 6.289 4.756 1.00 86.69 90 CYS A O 1
ATOM 716 N N . VAL A 1 91 ? 0.934 6.375 6.851 1.00 88.12 91 VAL A N 1
ATOM 717 C CA . VAL A 1 91 ? -0.375 6.391 7.526 1.00 88.12 91 VAL A CA 1
ATOM 718 C C . VAL A 1 91 ? -1.180 7.628 7.114 1.00 88.12 91 VAL A C 1
ATOM 720 O O . VAL A 1 91 ? -2.334 7.491 6.715 1.00 88.12 91 VAL A O 1
ATOM 723 N N . GLU A 1 92 ? -0.572 8.822 7.125 1.00 87.88 92 GLU A N 1
ATOM 724 C CA . GLU A 1 92 ? -1.229 10.074 6.726 1.00 87.88 92 GLU A CA 1
ATOM 725 C C . GLU A 1 92 ? -1.757 10.031 5.277 1.00 87.88 92 GLU A C 1
ATOM 727 O O . GLU A 1 92 ? -2.847 10.534 5.000 1.00 87.88 92 GLU A O 1
ATOM 732 N N . LEU A 1 93 ? -1.025 9.404 4.350 1.00 87.19 93 LEU A N 1
ATOM 733 C CA . LEU A 1 93 ? -1.479 9.218 2.967 1.00 87.19 93 LEU A CA 1
ATOM 734 C C . LEU A 1 93 ? -2.682 8.271 2.852 1.00 87.19 93 LEU A C 1
ATOM 736 O O . LEU A 1 93 ? -3.572 8.529 2.040 1.00 87.19 93 LEU A O 1
ATOM 740 N N . ILE A 1 94 ? -2.723 7.201 3.652 1.00 87.44 94 ILE A N 1
ATOM 741 C CA . ILE A 1 94 ? -3.819 6.220 3.653 1.00 87.44 94 ILE A CA 1
ATOM 742 C C . ILE A 1 94 ? -5.090 6.828 4.258 1.00 87.44 94 ILE A C 1
ATOM 744 O O . ILE A 1 94 ? -6.148 6.767 3.638 1.00 87.44 94 ILE A O 1
ATOM 748 N N . ILE A 1 95 ? -5.002 7.477 5.425 1.00 84.25 95 ILE A N 1
ATOM 749 C CA . ILE A 1 95 ? -6.180 8.063 6.096 1.00 84.25 95 ILE A CA 1
ATOM 750 C C . ILE A 1 95 ? -6.766 9.273 5.351 1.00 84.25 95 ILE A C 1
ATOM 752 O O . ILE A 1 95 ? -7.919 9.629 5.571 1.00 84.25 95 ILE A O 1
ATOM 756 N N . LYS A 1 96 ? -5.996 9.904 4.452 1.00 85.00 96 LYS A N 1
ATOM 757 C CA . LYS A 1 96 ? -6.485 10.960 3.550 1.00 85.00 96 LYS A CA 1
ATOM 758 C C . LYS A 1 96 ? -7.302 10.434 2.364 1.00 85.00 96 LYS A C 1
ATOM 760 O O . LYS A 1 96 ? -7.831 11.250 1.609 1.00 85.00 96 LYS A O 1
ATOM 765 N N . GLN A 1 97 ? -7.411 9.117 2.167 1.00 84.00 97 GLN A N 1
ATOM 766 C CA . GLN A 1 97 ? -8.233 8.562 1.092 1.00 84.00 97 GLN A CA 1
ATOM 767 C C . GLN A 1 97 ? -9.718 8.589 1.457 1.00 84.00 97 GLN A C 1
ATOM 769 O O . GLN A 1 97 ? -10.170 7.871 2.345 1.00 84.00 97 GLN A O 1
ATOM 774 N N . ASN A 1 98 ? -10.494 9.374 0.706 1.00 77.69 98 ASN A N 1
ATOM 775 C CA . ASN A 1 98 ? -11.943 9.519 0.901 1.00 77.69 98 ASN A CA 1
ATOM 776 C C . ASN A 1 98 ? -12.745 8.223 0.665 1.00 77.69 98 ASN A C 1
ATOM 778 O O . ASN A 1 98 ? -13.908 8.156 1.053 1.00 77.69 98 ASN A O 1
ATOM 782 N N . GLU A 1 99 ? -12.162 7.222 -0.001 1.00 82.62 99 GLU A N 1
ATOM 783 C CA . GLU A 1 99 ? -12.844 5.982 -0.405 1.00 82.62 99 GLU A CA 1
ATOM 784 C C . GLU A 1 99 ? -12.466 4.765 0.464 1.00 82.62 99 GLU A C 1
ATOM 786 O O . GLU A 1 99 ? -12.882 3.642 0.171 1.00 82.62 99 GLU A O 1
ATOM 791 N N . LEU A 1 100 ? -11.671 4.962 1.527 1.00 84.94 100 LEU A N 1
ATOM 792 C CA . LEU A 1 100 ? -11.160 3.885 2.379 1.00 84.94 100 LEU A CA 1
ATOM 793 C C . LEU A 1 100 ? -12.312 3.053 2.974 1.00 84.94 100 LEU A C 1
ATOM 795 O O . LEU A 1 100 ? -13.070 3.528 3.817 1.00 84.94 100 LEU A O 1
ATOM 799 N N . CYS A 1 101 ? -12.422 1.785 2.566 1.00 85.06 101 CYS A N 1
ATOM 800 C CA . CYS A 1 101 ? -13.444 0.837 3.018 1.00 85.06 101 CYS A CA 1
ATOM 801 C C . CYS A 1 101 ? -13.128 0.286 4.419 1.00 85.06 101 CYS A C 1
ATOM 803 O O . CYS A 1 101 ? -12.878 -0.905 4.624 1.00 85.06 101 CYS A O 1
ATOM 805 N N . ALA A 1 102 ? -13.151 1.190 5.391 1.00 83.12 102 ALA A N 1
ATOM 806 C CA . ALA A 1 102 ? -13.099 0.948 6.822 1.00 83.12 102 ALA A CA 1
ATOM 807 C C . ALA A 1 102 ? -14.032 1.944 7.517 1.00 83.12 102 ALA A C 1
ATOM 809 O O . ALA A 1 102 ? -14.313 3.021 6.990 1.00 83.12 102 ALA A O 1
ATOM 810 N N . LYS A 1 103 ? -14.522 1.613 8.711 1.00 83.50 103 LYS A N 1
ATOM 811 C CA . LYS A 1 103 ? -15.232 2.610 9.516 1.00 83.50 103 LYS A CA 1
ATOM 812 C C . LYS A 1 103 ? -14.246 3.575 10.169 1.00 83.50 103 LYS A C 1
ATOM 814 O O . LYS A 1 103 ? -13.143 3.183 10.536 1.00 83.50 103 LYS A O 1
ATOM 819 N N . GLU A 1 104 ? -14.701 4.792 10.450 1.00 82.31 104 GLU A N 1
ATOM 820 C CA . GLU A 1 104 ? -13.936 5.783 11.218 1.00 82.31 104 GLU A CA 1
ATOM 821 C C . GLU A 1 104 ? -13.502 5.249 12.601 1.00 82.31 104 GLU A C 1
ATOM 823 O O . GLU A 1 104 ? -12.381 5.507 13.023 1.00 82.31 104 GLU A O 1
ATOM 828 N N . GLU A 1 105 ? -14.322 4.412 13.257 1.00 83.56 105 GLU A N 1
ATOM 829 C CA . GLU A 1 105 ? -13.948 3.724 14.510 1.00 83.56 105 GLU A CA 1
ATOM 830 C C . GLU A 1 105 ? -12.776 2.735 14.333 1.00 83.56 105 GLU A C 1
ATOM 832 O O . GLU A 1 105 ? -11.924 2.627 15.210 1.00 83.56 105 GLU A O 1
ATOM 837 N N . GLU A 1 106 ? -12.700 2.044 13.190 1.00 83.38 106 GLU A N 1
ATOM 838 C CA . GLU A 1 106 ? -11.644 1.067 12.888 1.00 83.38 106 GLU A CA 1
ATOM 839 C C . GLU A 1 106 ? -10.334 1.778 12.511 1.00 83.38 106 GLU A C 1
ATOM 841 O O . GLU A 1 106 ? -9.263 1.363 12.944 1.00 83.38 106 GLU A O 1
ATOM 846 N N . VAL A 1 107 ? -10.420 2.891 11.769 1.00 83.56 107 VAL A N 1
ATOM 847 C CA . VAL A 1 107 ? -9.271 3.762 11.461 1.00 83.56 107 VAL A CA 1
ATOM 848 C C . VAL A 1 107 ? -8.733 4.427 12.730 1.00 83.56 107 VAL A C 1
ATOM 850 O O . VAL A 1 107 ? -7.522 4.460 12.939 1.00 83.56 107 VAL A O 1
ATOM 853 N N . TYR A 1 108 ? -9.614 4.941 13.593 1.00 83.50 108 TYR A N 1
ATOM 854 C CA . TYR A 1 108 ? -9.215 5.633 14.818 1.00 83.50 108 TYR A CA 1
ATOM 855 C C . TYR A 1 108 ? -8.475 4.710 15.789 1.00 83.50 108 TYR A C 1
ATOM 857 O O . TYR A 1 108 ? -7.425 5.093 16.299 1.00 83.50 108 TYR A O 1
ATOM 865 N N . GLU A 1 109 ? -8.976 3.493 16.023 1.00 84.00 109 GLU A N 1
ATOM 866 C CA . GLU A 1 109 ? -8.294 2.538 16.903 1.00 84.00 109 GLU A CA 1
ATOM 867 C C . GLU A 1 109 ? -6.963 2.044 16.311 1.00 84.00 109 GLU A C 1
ATOM 869 O O . GLU A 1 109 ? -5.990 1.940 17.053 1.00 84.00 109 GLU A O 1
ATOM 874 N N . ALA A 1 110 ? -6.867 1.843 14.990 1.00 81.56 110 ALA A N 1
ATOM 875 C CA . ALA A 1 110 ? -5.618 1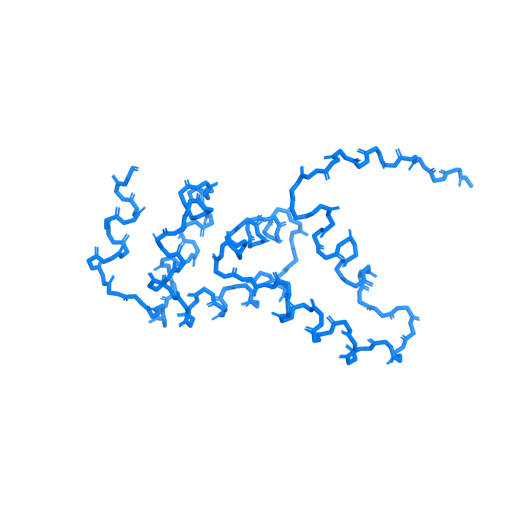.439 14.330 1.00 81.56 110 ALA A CA 1
ATOM 876 C C . ALA A 1 110 ? -4.514 2.518 14.358 1.00 81.56 110 ALA A C 1
ATOM 878 O O . ALA A 1 110 ? -3.333 2.189 14.344 1.00 81.56 110 ALA A O 1
ATOM 879 N N . VAL A 1 111 ? -4.874 3.807 14.405 1.00 79.50 111 VAL A N 1
ATOM 880 C CA . VAL A 1 111 ? -3.918 4.938 14.489 1.00 79.50 111 VAL A CA 1
ATOM 881 C C . VAL A 1 111 ? -3.597 5.332 15.943 1.00 79.50 111 VAL A C 1
ATOM 883 O O . VAL A 1 111 ? -2.680 6.112 16.195 1.00 79.50 111 VAL A O 1
ATOM 886 N N . LYS A 1 112 ? -4.349 4.803 16.913 1.00 77.94 112 LYS A N 1
ATOM 887 C CA . LYS A 1 112 ? -4.230 5.093 18.353 1.00 77.94 112 LYS A CA 1
ATOM 888 C C . LYS A 1 112 ? -3.322 4.108 19.117 1.00 77.94 112 LYS A C 1
ATOM 890 O O . LYS A 1 112 ? -3.097 4.331 20.309 1.00 77.94 112 LYS A O 1
ATOM 895 N N . GLY A 1 113 ? -2.853 3.046 18.454 1.00 58.31 113 GLY A N 1
ATOM 896 C CA . GLY A 1 113 ? -1.921 2.038 18.990 1.00 58.31 113 GLY A CA 1
ATOM 897 C C . GLY A 1 113 ? -0.551 2.594 19.368 1.00 58.31 113 GLY A C 1
ATOM 898 O O . GLY A 1 113 ? -0.053 3.477 18.637 1.00 58.31 113 GLY A O 1
#

InterPro domains:
  IPR011705 BTB/Kelch-associated [PF07707] (48-111)

Organism: Sinanodonta woodiana (NCBI:txid1069815)

pLDDT: mean 71.27, std 16.72, range [35.84, 88.12]

Secondary structure (DSSP, 8-state):
---------S-SSSSSSSSSTTTS-SSTTSHHHHHHHHHTT--TTTHHHHHHHHHHTT-HHHHHHHHHHHHHHHHHHTTSHHHHTS-HHHHHHHHT-TT-SS-HHHHHHHH--

Foldseek 3Di:
DDDPDDPQPDDDVSQLVVPPVVPPCPPPPCPPVVVVVVVVVQDLQCLLVSLQVCVVVVVVVSNVVSLVVCQVCVLSNLPYPSLVVHDPVSLVVNVPDPRRPDDPVSNVVSVVD